Protein AF-A0A7X7IZ16-F1 (afdb_monomer)

Nearest PDB structures (foldseek):
  4wwc-assembly1_A  TM=9.161E-01  e=2.615E-02  Bacillus subtilis subsp. subtilis str. 168
  4wwc-assembly1_B  TM=9.131E-01  e=4.222E-02  Bacillus subtilis subsp. subtilis str. 168
  2wv0-assembly3_F  TM=9.299E-01  e=5.811E-02  Bacil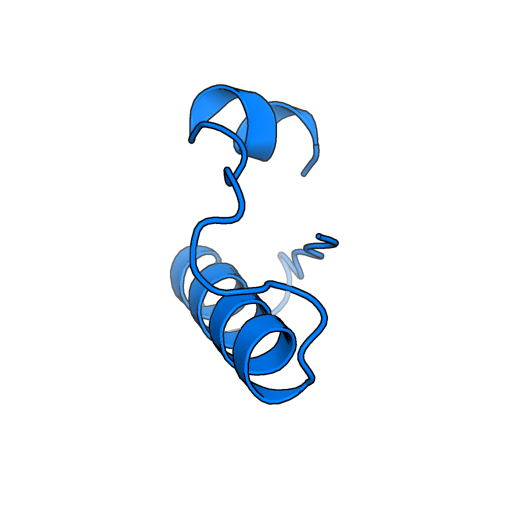lus subtilis
  8jkq-assembly1_G  TM=4.212E-01  e=3.999E+00  Homo sapiens

pLDDT: mean 94.3, std 3.08, range [81.06, 97.69]

Sequence (46 aa):
MFIRIENSSAVPVYRQIIDQIRYQVAAGVIRSGERLPSVRDLARQL

Secondary structure (DSSP, 8-state):
------TTSSS-HHHHHHHHHHHHHHTTSSPTTPPPPPHHHHHHH-

Structure (mmCIF, N/CA/C/O backbone):
data_AF-A0A7X7IZ16-F1
#
_entry.id   AF-A0A7X7IZ16-F1
#
loop_
_atom_site.group_PDB
_atom_site.id
_atom_site.type_symbol
_atom_site.label_atom_id
_atom_site.label_alt_id
_atom_site.label_comp_id
_atom_site.label_asym_id
_atom_site.label_entity_id
_atom_site.label_seq_id
_atom_site.pdbx_PDB_ins_code
_atom_site.Cartn_x
_atom_site.Cartn_y
_atom_site.Cartn_z
_atom_site.occupancy
_atom_site.B_iso_o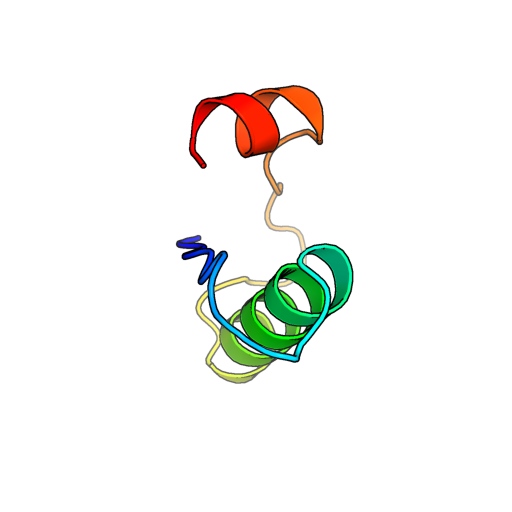r_equiv
_atom_site.auth_seq_id
_atom_site.auth_comp_id
_atom_site.auth_asym_id
_atom_site.auth_atom_id
_atom_site.pdbx_PDB_model_num
ATOM 1 N N . MET A 1 1 ? -5.128 -7.358 6.115 1.00 81.06 1 MET A N 1
ATOM 2 C CA . MET A 1 1 ? -4.365 -6.703 5.031 1.00 81.06 1 MET A CA 1
ATOM 3 C C . MET A 1 1 ? -3.353 -7.688 4.462 1.00 81.06 1 MET A C 1
ATOM 5 O O . MET A 1 1 ? -2.657 -8.320 5.246 1.00 81.06 1 MET A O 1
ATOM 9 N N . PHE A 1 2 ? -3.282 -7.827 3.140 1.00 87.06 2 PHE A N 1
ATOM 10 C CA . PHE A 1 2 ? -2.297 -8.665 2.442 1.00 87.06 2 PHE A CA 1
ATOM 11 C C . PHE A 1 2 ? -1.625 -7.839 1.344 1.00 87.06 2 PHE A C 1
ATOM 13 O O . PHE A 1 2 ? -2.321 -7.146 0.606 1.00 87.06 2 PHE A O 1
ATOM 20 N N . ILE A 1 3 ? -0.297 -7.880 1.248 1.00 93.50 3 ILE A N 1
ATOM 21 C CA . ILE A 1 3 ? 0.455 -7.196 0.190 1.00 93.50 3 ILE A CA 1
ATOM 22 C C . ILE A 1 3 ? 1.441 -8.184 -0.416 1.00 93.50 3 ILE A C 1
ATOM 24 O O . ILE A 1 3 ? 2.147 -8.880 0.307 1.00 93.50 3 ILE A O 1
ATOM 28 N N . ARG A 1 4 ? 1.493 -8.227 -1.747 1.00 94.44 4 ARG A N 1
ATOM 29 C CA . ARG A 1 4 ? 2.429 -9.049 -2.514 1.00 94.44 4 ARG A CA 1
ATOM 30 C C . ARG A 1 4 ? 3.264 -8.167 -3.429 1.00 94.44 4 ARG A C 1
ATOM 32 O O . ARG A 1 4 ? 2.706 -7.344 -4.145 1.00 94.44 4 ARG A O 1
ATOM 39 N N . ILE A 1 5 ? 4.579 -8.359 -3.440 1.00 95.81 5 ILE A N 1
ATOM 40 C CA . ILE A 1 5 ? 5.484 -7.619 -4.325 1.00 95.81 5 ILE A CA 1
ATOM 41 C C . ILE A 1 5 ? 5.968 -8.519 -5.455 1.00 95.81 5 ILE A C 1
ATOM 43 O O . ILE A 1 5 ? 6.410 -9.645 -5.231 1.00 95.81 5 ILE A O 1
ATOM 47 N N . GLU A 1 6 ? 5.916 -7.996 -6.673 1.00 96.06 6 GLU A N 1
ATOM 48 C CA . GLU A 1 6 ? 6.504 -8.609 -7.856 1.00 96.06 6 GLU A CA 1
ATOM 49 C C . GLU A 1 6 ? 7.752 -7.830 -8.266 1.00 96.06 6 GLU A C 1
ATOM 51 O O . GLU A 1 6 ? 7.672 -6.788 -8.917 1.00 96.06 6 GLU A O 1
ATOM 56 N N . ASN A 1 7 ? 8.925 -8.342 -7.884 1.00 93.50 7 ASN A N 1
ATOM 57 C CA . ASN A 1 7 ? 10.209 -7.682 -8.152 1.00 93.50 7 ASN A CA 1
ATOM 58 C C . ASN A 1 7 ? 10.600 -7.674 -9.640 1.00 93.50 7 ASN A C 1
ATOM 60 O O . ASN A 1 7 ? 11.403 -6.846 -10.054 1.00 93.50 7 ASN A O 1
ATOM 64 N N . SER A 1 8 ? 10.043 -8.583 -10.445 1.00 95.62 8 SER A N 1
ATOM 65 C CA . SER A 1 8 ? 10.242 -8.627 -11.899 1.00 95.62 8 SER A CA 1
ATOM 66 C C . SER A 1 8 ? 9.282 -7.718 -12.672 1.00 95.62 8 SER A C 1
ATOM 68 O O . SER A 1 8 ? 9.411 -7.589 -13.889 1.00 95.62 8 SER A O 1
ATOM 70 N N . SER A 1 9 ? 8.304 -7.111 -11.996 1.00 95.50 9 SER A N 1
ATOM 71 C CA . SER A 1 9 ? 7.335 -6.227 -12.634 1.00 95.50 9 SER A CA 1
ATOM 72 C C . SER A 1 9 ? 7.987 -4.912 -13.061 1.00 95.50 9 SER A C 1
ATOM 74 O O . SER A 1 9 ? 8.820 -4.351 -12.354 1.00 95.50 9 SER A O 1
ATOM 76 N N . ALA A 1 10 ? 7.536 -4.363 -14.191 1.00 96.19 10 ALA A N 1
ATOM 77 C CA . ALA A 1 10 ? 7.890 -3.006 -14.609 1.00 96.19 10 ALA A CA 1
ATOM 78 C C . ALA A 1 10 ? 7.273 -1.925 -13.696 1.00 96.19 10 ALA A C 1
ATOM 80 O O . ALA A 1 10 ? 7.630 -0.749 -13.787 1.00 96.19 10 ALA A O 1
ATOM 81 N N . VAL A 1 11 ? 6.327 -2.298 -12.827 1.00 96.75 11 VAL A N 1
ATOM 82 C CA . VAL A 1 11 ? 5.692 -1.383 -11.878 1.00 96.75 11 VAL A CA 1
ATOM 83 C C . VAL A 1 11 ? 6.588 -1.220 -10.648 1.00 96.75 11 VAL A C 1
ATOM 85 O O . VAL A 1 11 ? 6.887 -2.211 -9.982 1.00 96.75 11 VAL A O 1
ATOM 88 N N . PRO A 1 12 ? 6.966 0.011 -10.264 1.00 97.38 12 PRO A N 1
ATOM 89 C CA . PRO A 1 12 ? 7.738 0.237 -9.047 1.00 97.38 12 PRO A CA 1
ATOM 90 C C . PRO A 1 12 ? 7.034 -0.292 -7.789 1.00 97.38 12 PRO A C 1
ATOM 92 O O . PRO A 1 12 ? 5.826 -0.111 -7.629 1.00 97.38 12 PRO A O 1
ATOM 95 N N . VAL A 1 13 ? 7.801 -0.860 -6.851 1.00 95.50 13 VAL A N 1
ATOM 96 C CA . VAL A 1 13 ? 7.299 -1.482 -5.606 1.00 95.50 13 VAL A CA 1
ATOM 97 C C . VAL A 1 13 ? 6.337 -0.572 -4.837 1.00 95.50 13 VAL A C 1
ATOM 99 O O . VAL A 1 13 ? 5.256 -1.003 -4.446 1.00 95.50 13 VAL A O 1
ATOM 102 N N . TYR A 1 14 ? 6.675 0.710 -4.669 1.00 95.38 14 TYR A N 1
ATOM 103 C CA . TYR A 1 14 ? 5.812 1.652 -3.945 1.00 95.38 14 TYR A CA 1
ATOM 104 C C . TYR A 1 14 ? 4.427 1.801 -4.598 1.00 95.38 14 TYR A C 1
ATOM 106 O O . TYR A 1 14 ? 3.427 1.940 -3.898 1.00 95.38 14 TYR A O 1
ATOM 114 N N . ARG A 1 15 ? 4.354 1.745 -5.935 1.00 97.69 15 ARG A N 1
ATOM 115 C CA . ARG A 1 15 ? 3.095 1.833 -6.678 1.00 97.69 15 ARG A CA 1
ATOM 116 C C . ARG A 1 15 ? 2.294 0.540 -6.534 1.00 97.69 15 ARG A C 1
ATOM 118 O O . ARG A 1 15 ? 1.105 0.621 -6.254 1.00 97.69 15 ARG A O 1
ATOM 125 N N . GLN A 1 16 ? 2.954 -0.623 -6.579 1.00 97.12 16 GLN A N 1
ATOM 126 C CA . GLN A 1 16 ? 2.306 -1.913 -6.297 1.00 97.12 16 GLN A CA 1
ATOM 127 C C . GLN A 1 16 ? 1.646 -1.931 -4.905 1.00 97.12 16 GLN A C 1
ATOM 129 O O . GLN A 1 16 ? 0.519 -2.404 -4.763 1.00 97.12 16 GLN A O 1
ATOM 134 N N . ILE A 1 17 ? 2.322 -1.377 -3.890 1.00 96.00 17 ILE A N 1
ATOM 135 C CA . ILE A 1 17 ? 1.798 -1.246 -2.519 1.00 96.00 17 ILE A CA 1
ATOM 136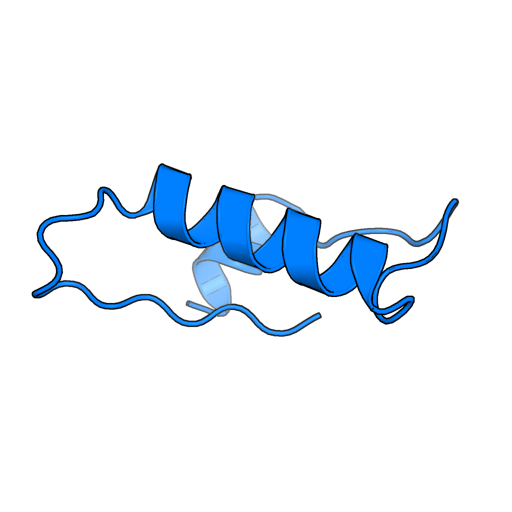 C C . ILE A 1 17 ? 0.569 -0.328 -2.490 1.00 96.00 17 ILE A C 1
ATOM 138 O O . ILE A 1 17 ? -0.466 -0.704 -1.939 1.00 96.00 17 ILE A O 1
ATOM 142 N N . ILE A 1 18 ? 0.665 0.865 -3.089 1.00 96.75 18 ILE A N 1
ATOM 143 C CA . ILE A 1 18 ? -0.436 1.843 -3.122 1.00 96.75 18 ILE A CA 1
ATOM 144 C C . ILE A 1 18 ? -1.678 1.238 -3.777 1.00 96.75 18 ILE A C 1
ATOM 146 O O . ILE A 1 18 ? -2.773 1.335 -3.220 1.00 96.75 18 ILE A O 1
ATOM 150 N N . ASP A 1 19 ? -1.514 0.602 -4.934 1.00 97.44 19 ASP A N 1
ATOM 151 C CA . ASP A 1 19 ? -2.633 0.070 -5.707 1.00 97.44 19 ASP A CA 1
ATOM 152 C C . ASP A 1 19 ? -3.346 -1.058 -4.946 1.00 97.44 19 ASP A C 1
ATOM 154 O O . ASP A 1 19 ? -4.577 -1.079 -4.869 1.00 97.44 19 ASP A O 1
ATOM 158 N N . GLN A 1 20 ? -2.592 -1.934 -4.275 1.00 96.50 20 GLN A N 1
ATOM 159 C CA . GLN A 1 20 ? -3.156 -3.008 -3.451 1.00 96.50 20 GLN A CA 1
ATOM 160 C C . GLN A 1 20 ? -3.874 -2.500 -2.198 1.00 96.50 20 GLN A C 1
ATOM 162 O O . GLN A 1 20 ? -4.904 -3.064 -1.820 1.00 96.50 20 GLN A O 1
ATOM 167 N N . ILE A 1 21 ? -3.374 -1.440 -1.554 1.00 95.44 21 ILE A N 1
ATOM 168 C CA . ILE A 1 21 ? -4.065 -0.817 -0.414 1.00 95.44 21 ILE A CA 1
ATOM 169 C C . ILE A 1 21 ? -5.380 -0.192 -0.885 1.00 95.44 21 ILE A C 1
ATOM 171 O O . ILE A 1 21 ? -6.425 -0.440 -0.286 1.00 95.44 21 ILE A O 1
ATOM 175 N N . ARG A 1 22 ? -5.358 0.571 -1.985 1.00 96.06 22 ARG A N 1
ATOM 176 C CA . ARG A 1 22 ? -6.564 1.199 -2.552 1.00 96.06 22 ARG A CA 1
ATOM 177 C C . ARG A 1 22 ? -7.620 0.162 -2.914 1.00 96.06 22 ARG A C 1
ATOM 179 O O . ARG A 1 22 ? -8.790 0.360 -2.595 1.00 96.06 22 ARG A O 1
ATOM 186 N N . TYR A 1 23 ? -7.206 -0.947 -3.523 1.00 97.00 23 TYR A N 1
ATOM 187 C CA . TYR A 1 23 ? -8.100 -2.057 -3.838 1.00 97.00 23 TYR A CA 1
ATOM 188 C C . TYR A 1 23 ? -8.727 -2.663 -2.576 1.00 97.00 23 TYR A C 1
ATOM 190 O O . TYR A 1 23 ? -9.939 -2.848 -2.523 1.00 97.00 23 TYR A O 1
ATOM 198 N N . GLN A 1 24 ? -7.936 -2.916 -1.531 1.00 95.56 24 GLN A N 1
ATOM 199 C CA . GLN A 1 24 ? -8.439 -3.479 -0.272 1.00 95.56 24 GLN A CA 1
ATOM 200 C C . GLN A 1 24 ? -9.400 -2.544 0.469 1.00 95.56 24 GLN A C 1
ATOM 202 O O . GLN A 1 24 ? -10.350 -3.022 1.087 1.00 95.56 24 GLN A O 1
ATOM 207 N N . VAL A 1 25 ? -9.194 -1.227 0.391 1.00 95.94 25 VAL A N 1
ATOM 208 C CA . VAL A 1 25 ? -10.154 -0.242 0.914 1.00 95.94 25 VAL A CA 1
ATOM 209 C C . VAL A 1 25 ? -11.454 -0.287 0.109 1.00 95.94 25 VAL A C 1
ATOM 211 O O . VAL A 1 25 ? -12.529 -0.386 0.693 1.00 95.94 25 VAL A O 1
ATOM 214 N N . ALA A 1 26 ? -11.370 -0.277 -1.225 1.00 96.38 26 ALA A N 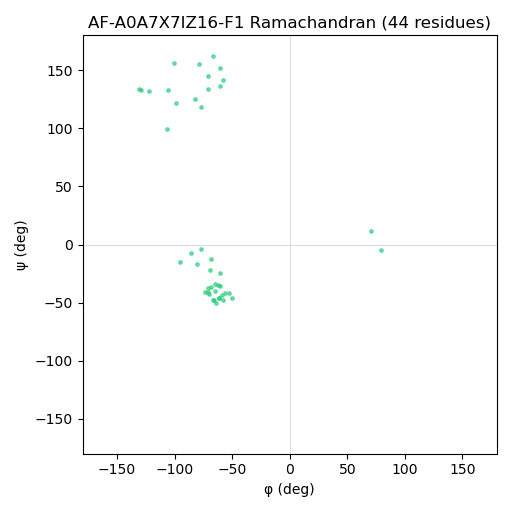1
ATOM 215 C CA . ALA A 1 26 ? -12.546 -0.347 -2.097 1.00 96.38 26 ALA A CA 1
ATOM 216 C C . ALA A 1 26 ? -13.337 -1.656 -1.919 1.00 96.38 26 ALA A C 1
ATOM 218 O O . ALA A 1 26 ? -14.563 -1.651 -1.972 1.00 96.38 26 ALA A O 1
ATOM 219 N N . ALA A 1 27 ? -12.642 -2.762 -1.652 1.00 95.75 27 ALA A N 1
ATOM 220 C CA . ALA A 1 27 ? -13.236 -4.061 -1.354 1.00 95.75 27 ALA A CA 1
ATOM 221 C C . ALA A 1 27 ? -13.795 -4.174 0.081 1.00 95.75 27 ALA A C 1
ATOM 223 O O . ALA A 1 27 ? -14.352 -5.210 0.437 1.00 95.75 27 ALA A O 1
ATOM 224 N N . GLY A 1 28 ? -13.623 -3.153 0.931 1.00 94.56 28 GLY A N 1
ATOM 225 C CA . GLY A 1 28 ? -14.059 -3.169 2.333 1.00 94.56 28 GLY A CA 1
ATOM 226 C C . GLY A 1 28 ? -13.246 -4.096 3.246 1.00 94.56 28 GLY A C 1
ATOM 227 O O . GLY A 1 28 ? -13.654 -4.347 4.383 1.00 94.56 28 GLY A O 1
ATOM 228 N N . VAL A 1 29 ? -12.105 -4.601 2.758 1.00 95.06 29 VAL A N 1
ATOM 229 C CA . VAL A 1 29 ? -11.148 -5.409 3.530 1.00 95.06 29 VAL A CA 1
ATOM 230 C C . VAL A 1 29 ? -10.439 -4.541 4.560 1.00 95.06 29 VAL A C 1
ATOM 232 O O . VAL A 1 29 ? -10.282 -4.972 5.695 1.00 95.06 29 VAL A O 1
ATOM 235 N N . ILE A 1 30 ? -10.031 -3.332 4.164 1.00 95.06 30 ILE A N 1
ATOM 236 C CA . ILE A 1 30 ? -9.530 -2.301 5.078 1.00 95.06 30 ILE A CA 1
ATOM 237 C C . ILE A 1 30 ? -10.674 -1.334 5.346 1.00 95.06 30 ILE A C 1
ATOM 239 O O . ILE A 1 30 ? -11.208 -0.725 4.414 1.00 95.06 30 ILE A O 1
ATOM 243 N N . ARG A 1 31 ? -11.045 -1.177 6.614 1.00 95.06 31 ARG A N 1
ATOM 244 C CA . ARG A 1 31 ? -12.151 -0.302 7.021 1.00 95.06 31 ARG A CA 1
ATOM 245 C C . ARG A 1 31 ? -11.648 1.035 7.546 1.00 95.06 31 ARG A C 1
ATOM 247 O O . ARG A 1 31 ? -10.524 1.168 8.023 1.00 95.06 31 ARG A O 1
ATOM 254 N N . SER A 1 32 ? -12.508 2.047 7.477 1.00 93.44 32 SER A N 1
ATOM 255 C CA . SER A 1 32 ? -12.204 3.344 8.083 1.00 93.44 32 SER A CA 1
ATOM 256 C C . SER A 1 32 ? -11.995 3.192 9.593 1.00 93.44 32 SER A C 1
ATOM 258 O O . SER A 1 32 ? -12.745 2.475 10.255 1.00 93.44 32 SER A O 1
ATOM 260 N N . GLY A 1 33 ? -10.960 3.843 10.126 1.00 93.94 33 GLY A N 1
ATOM 261 C CA . GLY A 1 33 ? -10.552 3.720 11.529 1.00 93.94 33 GLY A CA 1
ATOM 262 C C . GLY A 1 33 ? -9.739 2.462 11.856 1.00 93.94 33 GLY A C 1
ATOM 263 O O . GLY A 1 33 ? -9.255 2.336 12.980 1.00 93.94 33 GLY A O 1
ATOM 264 N N . GLU A 1 34 ? -9.543 1.547 10.902 1.00 93.25 34 GLU A N 1
ATOM 265 C CA . GLU A 1 34 ? -8.688 0.379 11.098 1.00 93.25 34 GLU A CA 1
ATOM 266 C C . GLU A 1 34 ? -7.212 0.787 11.144 1.00 93.25 34 GLU A C 1
ATOM 268 O O . GLU A 1 34 ? -6.717 1.559 10.317 1.00 93.25 34 GLU A O 1
ATOM 273 N N . ARG A 1 35 ? -6.484 0.256 12.129 1.00 92.06 35 ARG A N 1
ATOM 274 C CA . ARG A 1 35 ? -5.055 0.517 12.269 1.00 92.06 35 ARG A CA 1
ATOM 275 C C . ARG A 1 35 ? -4.270 -0.316 11.262 1.00 92.06 35 ARG A C 1
ATOM 277 O O . ARG A 1 35 ? -4.238 -1.540 11.348 1.00 92.06 35 ARG A O 1
ATOM 284 N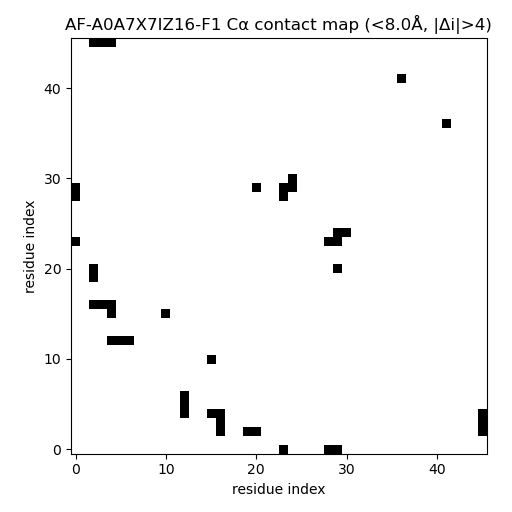 N . LEU A 1 36 ? -3.561 0.367 10.372 1.00 92.19 36 LEU A N 1
ATOM 285 C CA . LEU A 1 36 ? -2.611 -0.256 9.457 1.00 92.19 36 LEU A CA 1
ATOM 286 C C . LEU A 1 36 ? -1.273 -0.568 10.154 1.00 92.19 36 LEU A C 1
ATOM 288 O O . LEU A 1 36 ? -0.925 0.088 11.147 1.00 92.19 36 LEU A O 1
ATOM 292 N N . PRO A 1 37 ? -0.506 -1.556 9.653 1.00 93.31 37 PRO A N 1
ATOM 293 C CA . PRO A 1 37 ? 0.845 -1.804 10.137 1.00 93.31 37 PRO A CA 1
ATOM 294 C C . PRO A 1 37 ? 1.734 -0.578 9.925 1.00 93.31 37 PRO A C 1
ATOM 296 O O . PRO A 1 37 ? 1.540 0.212 8.997 1.00 93.31 37 PRO A O 1
ATOM 29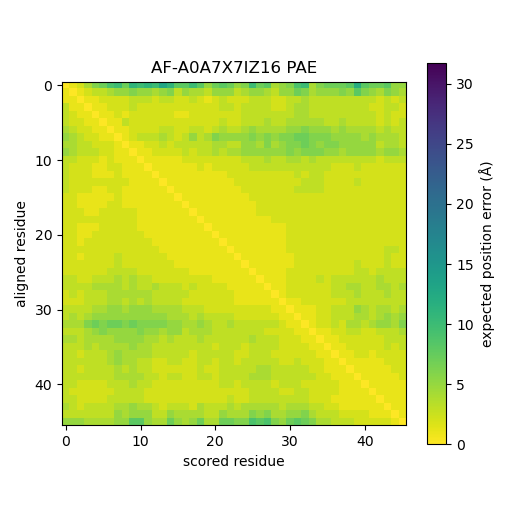9 N N . SER A 1 38 ? 2.743 -0.424 10.783 1.00 95.25 38 SER A N 1
ATOM 300 C CA . SER A 1 38 ? 3.762 0.596 10.556 1.00 95.25 38 SER A CA 1
ATOM 301 C C . SER A 1 38 ? 4.586 0.263 9.311 1.00 95.25 38 SER A C 1
ATOM 303 O O . SER A 1 38 ? 4.652 -0.889 8.885 1.00 95.25 38 SER A O 1
ATOM 305 N N . V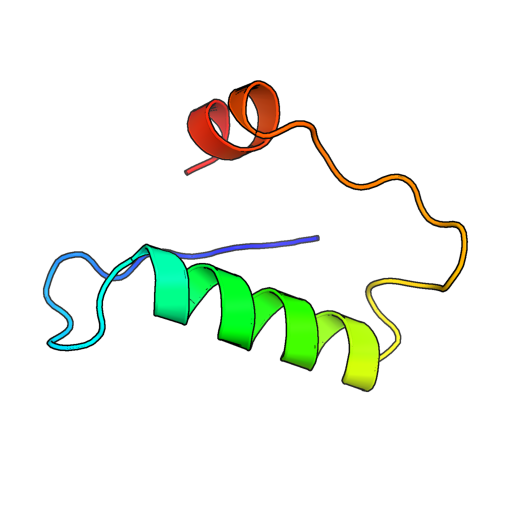AL A 1 39 ? 5.298 1.255 8.773 1.00 93.62 39 VAL A N 1
ATOM 306 C CA . VAL A 1 39 ? 6.231 1.044 7.652 1.00 93.62 39 VAL A CA 1
ATOM 307 C C . VAL A 1 39 ? 7.228 -0.080 7.958 1.00 93.62 39 VAL A C 1
ATOM 309 O O . VAL A 1 39 ? 7.486 -0.925 7.107 1.00 93.62 39 VAL A O 1
ATOM 312 N N . ARG A 1 40 ? 7.760 -0.127 9.188 1.00 95.44 40 ARG A N 1
ATOM 313 C CA . ARG A 1 40 ? 8.731 -1.150 9.608 1.00 95.44 40 ARG A CA 1
ATOM 314 C C . ARG A 1 40 ? 8.108 -2.531 9.759 1.00 95.44 40 ARG A C 1
ATOM 316 O O . ARG A 1 40 ? 8.771 -3.515 9.459 1.00 95.44 40 ARG A O 1
ATOM 323 N N . ASP A 1 41 ? 6.878 -2.610 10.257 1.00 94.19 41 ASP A N 1
ATOM 324 C CA . ASP A 1 41 ? 6.190 -3.895 10.394 1.00 94.19 41 ASP A CA 1
ATOM 325 C C . ASP A 1 41 ? 5.805 -4.446 9.026 1.00 94.19 41 ASP A C 1
ATOM 327 O O . ASP A 1 41 ? 6.017 -5.626 8.771 1.00 94.19 41 ASP A O 1
ATOM 331 N N . LEU A 1 42 ? 5.327 -3.580 8.128 1.00 92.50 42 LEU A N 1
ATOM 332 C CA . LEU A 1 42 ? 5.036 -3.958 6.753 1.00 92.50 42 LEU A CA 1
ATOM 333 C C . LEU A 1 42 ? 6.300 -4.443 6.037 1.00 92.50 42 LEU A C 1
ATOM 335 O O . LEU A 1 42 ? 6.280 -5.509 5.443 1.00 92.50 42 LEU A O 1
ATOM 339 N N . ALA A 1 43 ? 7.418 -3.725 6.158 1.00 92.19 43 ALA A N 1
ATOM 340 C CA . ALA A 1 43 ? 8.683 -4.135 5.548 1.00 92.19 43 ALA A CA 1
ATOM 341 C C .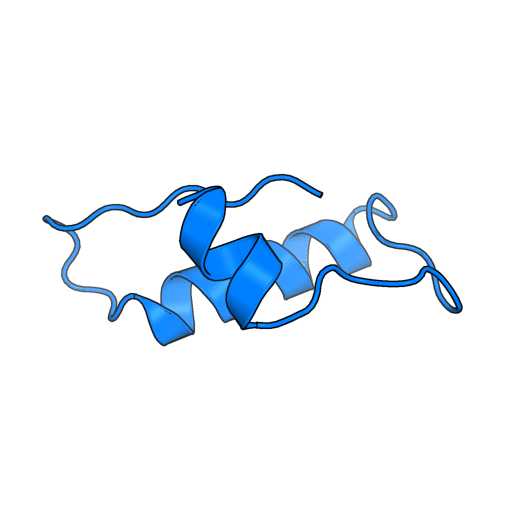 ALA A 1 43 ? 9.201 -5.500 6.044 1.00 92.19 43 ALA A C 1
ATOM 343 O O . ALA A 1 43 ? 9.955 -6.142 5.330 1.00 92.19 43 ALA A O 1
ATOM 344 N N . ARG A 1 44 ? 8.812 -5.950 7.246 1.00 93.81 44 ARG A N 1
ATOM 345 C CA . ARG A 1 44 ? 9.145 -7.292 7.759 1.00 93.81 44 ARG A CA 1
ATOM 346 C C . ARG A 1 44 ? 8.232 -8.403 7.223 1.00 93.81 44 ARG A C 1
ATOM 348 O O . ARG A 1 44 ? 8.562 -9.569 7.399 1.00 93.81 44 ARG A O 1
ATOM 355 N N . GLN A 1 45 ? 7.073 -8.058 6.662 1.00 88.81 45 GLN A N 1
ATOM 356 C CA . GLN A 1 45 ? 6.076 -9.003 6.139 1.00 88.81 45 GLN A CA 1
ATOM 357 C C . GLN A 1 45 ? 6.204 -9.248 4.628 1.00 88.81 45 GLN A C 1
ATOM 359 O O . GLN A 1 45 ? 5.582 -10.182 4.124 1.00 88.81 45 GLN A O 1
ATOM 364 N N . LEU A 1 46 ? 6.946 -8.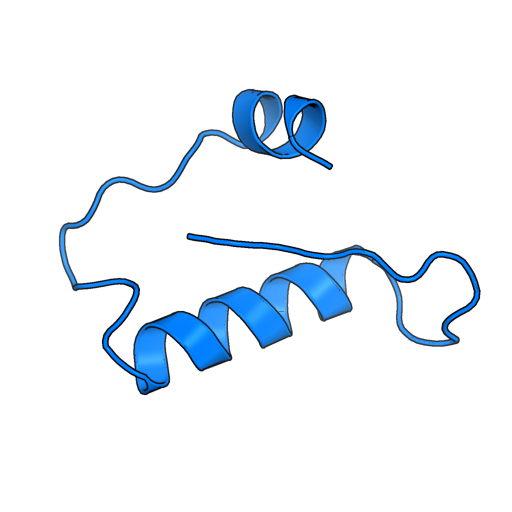385 3.928 1.00 86.69 46 LEU A N 1
ATOM 365 C CA . LEU A 1 46 ? 7.218 -8.448 2.489 1.00 86.69 46 LEU A CA 1
ATOM 366 C C . LEU A 1 46 ? 8.495 -9.242 2.207 1.00 86.69 46 LEU A C 1
ATOM 368 O O . LEU A 1 46 ? 8.513 -9.925 1.160 1.00 86.69 46 LEU A O 1
#

Radius of gyration: 11.11 Å; Cα contacts (8 Å, |Δi|>4): 22; chains: 1; bounding box: 24×13×27 Å

Foldseek 3Di:
DDADDDPPDPDDRVVSVVVVVVVCVVVVVDPPPDDDDDPVVVVVVD

Mean predicted aligned error: 2.6 Å

Solvent-accessible surface area (backbone atoms only — not comparable to full-atom values): 3112 Å² total; per-residue (Å²): 140,82,80,81,86,61,90,87,49,94,60,57,68,72,56,53,52,52,54,50,50,52,48,33,41,75,71,60,73,48,52,91,91,59,85,72,75,51,73,70,58,46,65,74,74,106